Protein AF-A0A3D4NQV7-F1 (afdb_monomer_lite)

Sequence (53 aa):
NSDELTLFHAVKAAFDPSGLLNPGKNIPTLHRCAEFGAMHVHMGQLPFPELER

Foldseek 3Di:
DVVVQVVVVVVCCVVCVPCPPPNPDDDDDPCCCPVVNDQDQDPNDHPPPVDDD

Structure (mmCIF, N/CA/C/O backbone):
data_AF-A0A3D4NQV7-F1
#
_entry.id   AF-A0A3D4NQV7-F1
#
loop_
_atom_site.group_PDB
_atom_site.id
_atom_site.type_symbol
_atom_site.label_atom_id
_atom_site.label_alt_id
_atom_site.label_comp_id
_atom_site.label_asym_id
_atom_site.label_entity_id
_atom_site.label_seq_id
_atom_site.pdbx_PDB_ins_code
_atom_site.Cartn_x
_atom_site.Cartn_y
_atom_site.Cartn_z
_atom_site.occupancy
_atom_site.B_iso_or_equiv
_atom_site.auth_seq_id
_atom_site.auth_comp_id
_atom_site.auth_asym_id
_atom_site.auth_atom_id
_atom_site.pdbx_PDB_model_num
ATOM 1 N N . ASN A 1 1 ? -7.665 6.179 -13.729 1.00 67.44 1 ASN A N 1
ATOM 2 C CA . ASN A 1 1 ? -7.296 5.079 -12.817 1.00 67.44 1 ASN A CA 1
ATOM 3 C C . ASN A 1 1 ? -7.401 5.453 -11.329 1.00 67.44 1 ASN A C 1
ATOM 5 O O . ASN A 1 1 ? -6.689 4.899 -10.503 1.00 67.44 1 ASN A O 1
ATOM 9 N N . SER A 1 2 ? -8.263 6.412 -10.965 1.00 78.31 2 SER A N 1
ATOM 10 C CA . SER 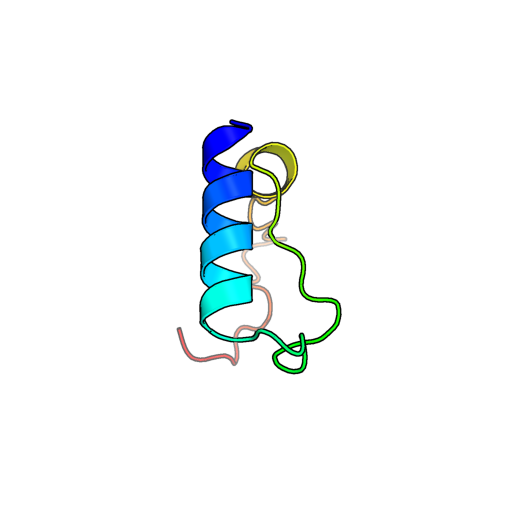A 1 2 ? -8.469 6.856 -9.574 1.00 78.31 2 SER A CA 1
ATOM 11 C C . SER A 1 2 ? -9.241 5.836 -8.742 1.00 78.31 2 SER A C 1
ATOM 13 O O . SER A 1 2 ? -8.951 5.649 -7.565 1.00 78.31 2 SER A O 1
ATOM 15 N N . ASP A 1 3 ? -10.205 5.163 -9.364 1.00 87.94 3 ASP A N 1
ATOM 16 C CA . ASP A 1 3 ? -11.171 4.318 -8.660 1.00 87.94 3 ASP A CA 1
ATOM 17 C C . ASP A 1 3 ? -10.521 3.017 -8.172 1.00 87.94 3 ASP A C 1
ATOM 19 O O . ASP A 1 3 ? -10.789 2.563 -7.062 1.00 87.94 3 ASP A O 1
ATOM 23 N N . GLU A 1 4 ? -9.584 2.475 -8.955 1.00 86.44 4 GLU A N 1
ATOM 24 C CA . GLU A 1 4 ? -8.754 1.328 -8.575 1.00 86.44 4 GLU A CA 1
ATOM 25 C C . GLU A 1 4 ? -7.887 1.637 -7.341 1.00 86.44 4 GLU A C 1
ATOM 27 O O . GLU A 1 4 ? -7.841 0.850 -6.396 1.00 86.44 4 GLU A O 1
ATOM 32 N N . LEU A 1 5 ? -7.247 2.812 -7.297 1.00 87.38 5 LEU A N 1
ATOM 33 C CA . LEU A 1 5 ? -6.444 3.226 -6.141 1.00 87.38 5 LEU A CA 1
ATOM 34 C C . LEU A 1 5 ? -7.306 3.360 -4.884 1.00 87.38 5 LEU A C 1
ATOM 36 O O . LEU A 1 5 ? -6.937 2.845 -3.828 1.00 87.38 5 LEU A O 1
ATOM 40 N N . THR A 1 6 ? -8.471 4.001 -5.002 1.00 91.44 6 THR A N 1
ATOM 41 C CA . THR A 1 6 ? -9.441 4.110 -3.905 1.00 91.44 6 THR A CA 1
ATOM 42 C C . THR A 1 6 ? -9.839 2.735 -3.372 1.00 91.44 6 THR A C 1
ATOM 44 O O . THR A 1 6 ? -9.853 2.528 -2.157 1.00 91.44 6 THR A O 1
ATOM 47 N N . LEU A 1 7 ? -10.100 1.773 -4.261 1.00 92.38 7 LEU A N 1
ATOM 48 C CA . LEU A 1 7 ? -10.444 0.411 -3.870 1.00 92.38 7 LEU A CA 1
ATOM 49 C C . LEU A 1 7 ? -9.297 -0.274 -3.115 1.00 92.38 7 LEU A C 1
ATOM 51 O O . LEU A 1 7 ? -9.527 -0.863 -2.059 1.00 92.38 7 LEU A O 1
ATOM 55 N N . PHE A 1 8 ? -8.055 -0.163 -3.593 1.00 90.25 8 PHE A N 1
ATOM 56 C CA . PHE A 1 8 ? -6.905 -0.743 -2.894 1.00 90.25 8 PHE A CA 1
ATOM 57 C C . PHE A 1 8 ? -6.688 -0.133 -1.507 1.00 90.25 8 PHE A C 1
ATOM 59 O O . PHE A 1 8 ? -6.369 -0.858 -0.561 1.00 90.25 8 PHE A O 1
ATOM 66 N N . HIS A 1 9 ? -6.904 1.175 -1.354 1.00 90.19 9 HIS A N 1
ATOM 67 C CA . HIS A 1 9 ? -6.857 1.822 -0.044 1.00 90.19 9 HIS A CA 1
ATOM 68 C C . HIS A 1 9 ? -7.954 1.295 0.889 1.00 90.19 9 HIS A C 1
ATOM 70 O O . HIS A 1 9 ? -7.666 1.014 2.053 1.00 90.19 9 HIS A O 1
ATOM 76 N N . ALA A 1 10 ? -9.174 1.095 0.381 1.00 92.75 10 ALA A N 1
ATOM 77 C CA . ALA A 1 10 ? -10.278 0.534 1.157 1.00 92.75 10 ALA A CA 1
ATOM 78 C C . ALA A 1 10 ? -9.991 -0.904 1.616 1.00 92.75 10 ALA A C 1
ATOM 80 O O . ALA A 1 10 ? -10.196 -1.230 2.784 1.00 92.75 10 ALA A O 1
ATOM 81 N N . VAL A 1 11 ? -9.443 -1.747 0.734 1.00 92.25 11 VAL A N 1
ATOM 82 C CA . VAL A 1 11 ? -9.023 -3.111 1.091 1.00 92.25 11 VAL A CA 1
ATOM 83 C C . VAL A 1 11 ? -7.932 -3.073 2.163 1.00 92.25 11 VAL A C 1
ATOM 85 O O . VAL A 1 11 ? -8.062 -3.755 3.176 1.00 92.25 11 VAL A O 1
ATOM 88 N N . LYS A 1 12 ? -6.890 -2.242 2.011 1.00 90.31 12 LYS A N 1
ATOM 89 C CA . LYS A 1 12 ? -5.844 -2.107 3.041 1.00 90.31 12 LYS A CA 1
ATOM 90 C C . LYS A 1 12 ? -6.443 -1.710 4.394 1.00 90.31 12 LYS A C 1
ATOM 92 O O . LYS A 1 12 ? -6.105 -2.327 5.396 1.00 90.31 12 LYS A O 1
ATOM 97 N N . ALA A 1 13 ? -7.348 -0.733 4.420 1.00 91.25 13 ALA A N 1
ATOM 98 C CA . ALA A 1 13 ? -7.993 -0.283 5.652 1.00 91.25 13 ALA A CA 1
ATOM 99 C C . ALA A 1 13 ? -8.881 -1.363 6.296 1.00 91.25 13 ALA A C 1
ATOM 101 O O . ALA A 1 13 ? -8.947 -1.440 7.518 1.00 91.25 13 ALA A O 1
ATOM 102 N N . ALA A 1 14 ? -9.530 -2.215 5.496 1.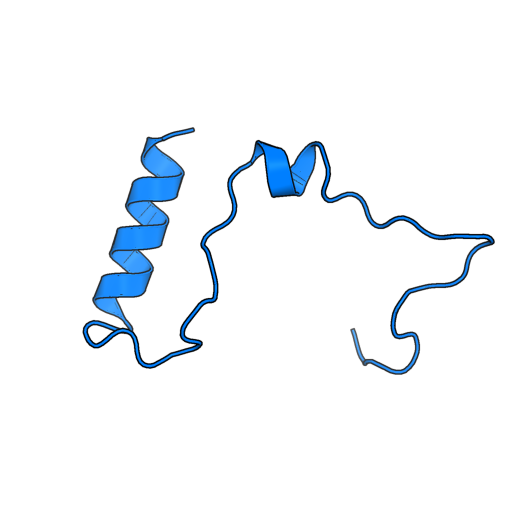00 94.69 14 ALA A N 1
ATOM 103 C CA . ALA A 1 14 ? -10.360 -3.305 6.006 1.00 94.69 14 ALA A CA 1
ATOM 104 C C . ALA A 1 14 ? -9.544 -4.395 6.727 1.00 94.69 14 ALA A C 1
ATOM 106 O O . ALA A 1 14 ? -10.028 -4.978 7.694 1.00 94.69 14 ALA A O 1
ATOM 107 N N . PHE A 1 15 ? -8.314 -4.661 6.272 1.00 92.00 15 PHE A N 1
ATOM 108 C CA . PHE A 1 15 ? -7.449 -5.716 6.821 1.00 92.00 15 PHE A CA 1
ATOM 109 C C . PHE A 1 15 ? -6.355 -5.212 7.772 1.00 92.00 15 PHE A C 1
ATOM 111 O O . PHE A 1 15 ? -5.777 -6.004 8.511 1.00 92.00 15 PHE A O 1
ATOM 118 N N . ASP A 1 16 ? -6.072 -3.911 7.774 1.00 91.88 16 ASP A N 1
ATOM 119 C CA . ASP A 1 16 ? -5.096 -3.272 8.658 1.00 91.88 16 ASP A CA 1
ATOM 120 C C . ASP A 1 16 ? -5.592 -1.882 9.107 1.00 91.88 16 ASP A C 1
ATOM 122 O O . ASP A 1 16 ? -5.034 -0.858 8.700 1.00 91.88 16 ASP A O 1
ATOM 126 N N . PRO A 1 17 ? -6.656 -1.810 9.935 1.00 90.12 17 PRO A N 1
ATOM 127 C CA . PRO A 1 17 ? -7.249 -0.531 10.336 1.00 90.12 17 PRO A CA 1
ATOM 128 C C . PRO A 1 17 ? -6.282 0.369 11.115 1.00 90.12 17 PRO A C 1
ATOM 130 O O . PRO A 1 17 ? -6.385 1.592 11.060 1.00 90.12 17 PRO A O 1
ATOM 133 N N . SER A 1 18 ? -5.344 -0.235 11.852 1.00 91.00 18 SER A N 1
ATOM 134 C CA . SER A 1 18 ? -4.323 0.465 12.634 1.00 91.00 18 SER A CA 1
ATOM 135 C C . SER A 1 18 ? -3.056 0.792 11.836 1.00 91.00 18 SER A C 1
ATOM 137 O O . SER A 1 18 ? -2.183 1.484 12.359 1.00 91.00 18 SER A O 1
ATOM 139 N N . GLY A 1 19 ? -2.941 0.335 10.584 1.00 87.38 19 GLY A N 1
ATOM 140 C CA . GLY A 1 19 ? -1.801 0.633 9.716 1.00 87.38 19 GLY A CA 1
ATOM 141 C C . GLY A 1 19 ? -0.479 0.002 10.167 1.00 87.38 19 GLY A C 1
ATOM 142 O O . GLY A 1 19 ? 0.587 0.540 9.861 1.00 87.38 19 GLY A O 1
ATOM 143 N N . LEU A 1 20 ? -0.527 -1.094 10.927 1.00 89.75 20 LEU A N 1
ATOM 144 C CA . LEU A 1 20 ? 0.652 -1.740 11.509 1.00 89.75 20 LEU A CA 1
ATOM 145 C C . LEU A 1 20 ? 1.352 -2.687 10.531 1.00 89.75 20 LEU A C 1
ATOM 147 O O . LEU A 1 20 ? 2.527 -3.008 10.717 1.00 89.75 20 LEU A O 1
ATOM 151 N N . LEU A 1 21 ? 0.662 -3.144 9.484 1.00 85.31 21 LEU A N 1
ATOM 152 C CA . LEU A 1 21 ? 1.222 -4.081 8.520 1.00 85.31 21 LEU A CA 1
ATOM 153 C C . LEU A 1 21 ? 1.969 -3.326 7.416 1.00 85.31 21 LEU A C 1
ATOM 155 O O . LEU A 1 21 ? 1.380 -2.681 6.541 1.00 85.31 21 LEU A O 1
ATOM 159 N N . ASN A 1 22 ? 3.299 -3.475 7.429 1.00 78.50 22 ASN A N 1
ATOM 160 C CA . ASN A 1 22 ? 4.232 -2.811 6.514 1.00 78.50 22 ASN A CA 1
ATOM 161 C C . ASN A 1 22 ? 4.044 -1.280 6.490 1.00 78.50 22 ASN A C 1
ATOM 163 O O . ASN A 1 22 ? 3.639 -0.721 5.460 1.00 78.50 22 ASN A O 1
ATOM 167 N N . PRO A 1 23 ? 4.330 -0.590 7.609 1.00 80.19 23 PRO A N 1
ATOM 168 C CA . PRO A 1 23 ? 4.261 0.864 7.666 1.00 80.19 23 PRO A CA 1
ATOM 169 C C . PRO A 1 23 ? 5.198 1.472 6.611 1.00 80.19 23 PRO A C 1
ATOM 171 O O . PRO A 1 23 ? 6.344 1.057 6.460 1.00 80.19 23 PRO A O 1
ATOM 174 N N . GLY A 1 24 ? 4.687 2.426 5.830 1.00 74.62 24 GLY A N 1
ATOM 175 C CA . GLY A 1 24 ? 5.421 3.052 4.723 1.00 74.62 24 GLY A CA 1
ATOM 176 C C . GLY A 1 24 ? 5.354 2.315 3.377 1.00 74.62 24 GLY A C 1
ATOM 177 O O . GLY A 1 24 ? 5.840 2.845 2.377 1.00 74.62 24 GLY A O 1
ATOM 178 N N . LYS A 1 25 ? 4.721 1.132 3.294 1.00 76.81 25 LYS A N 1
ATOM 179 C CA . LYS A 1 25 ? 4.455 0.478 2.003 1.00 76.81 25 LYS A CA 1
ATOM 180 C C . LYS A 1 25 ? 3.295 1.171 1.289 1.00 76.81 25 LYS A C 1
ATOM 182 O O . LYS A 1 25 ? 2.154 1.136 1.750 1.00 76.81 25 LYS A O 1
ATOM 187 N N . ASN A 1 26 ? 3.598 1.778 0.147 1.00 77.75 26 ASN A N 1
ATOM 188 C CA . AS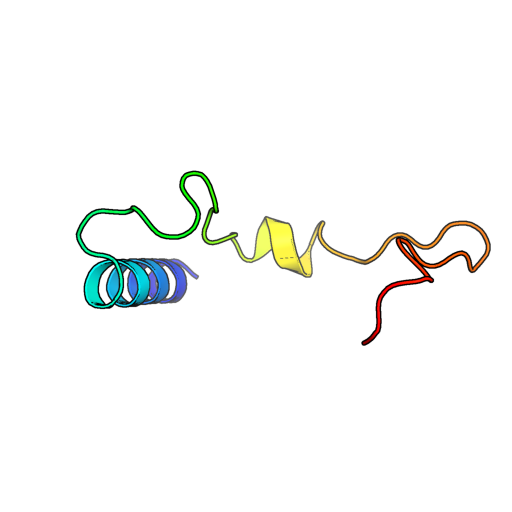N A 1 26 ? 2.629 2.517 -0.657 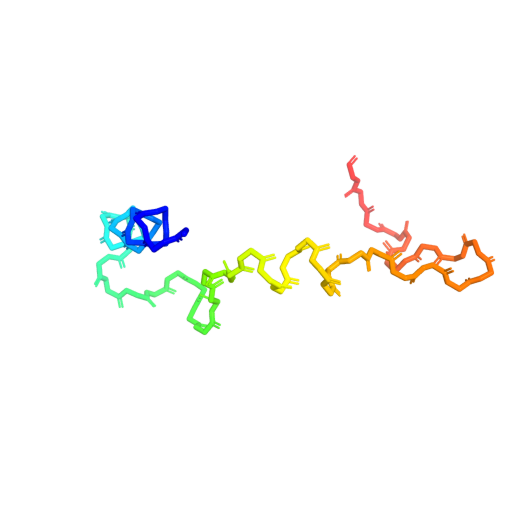1.00 77.75 26 ASN A CA 1
ATOM 189 C C . ASN A 1 26 ? 1.871 1.603 -1.625 1.00 77.75 26 ASN A C 1
ATOM 191 O O . ASN A 1 26 ? 2.437 0.643 -2.147 1.00 77.75 26 ASN A O 1
ATOM 195 N N . ILE A 1 27 ? 0.612 1.952 -1.902 1.00 85.06 27 ILE A N 1
ATOM 196 C CA . ILE A 1 27 ? -0.124 1.445 -3.064 1.00 85.06 27 ILE A CA 1
ATOM 197 C C . ILE A 1 27 ? 0.383 2.245 -4.271 1.00 85.06 27 ILE A C 1
ATOM 199 O O . ILE A 1 27 ? 0.208 3.466 -4.307 1.00 85.06 27 ILE A O 1
ATOM 203 N N . PRO A 1 28 ? 1.110 1.615 -5.206 1.00 74.81 28 PRO A N 1
ATOM 204 C CA . PRO A 1 28 ? 1.737 2.334 -6.301 1.00 74.81 28 PRO A CA 1
ATOM 205 C C . PRO A 1 28 ? 0.704 2.748 -7.354 1.00 74.81 28 PRO A C 1
ATOM 207 O O . PRO A 1 28 ? -0.310 2.086 -7.557 1.00 74.81 28 PRO A O 1
ATOM 210 N N . THR A 1 29 ? 0.975 3.852 -8.048 1.00 76.75 29 THR A N 1
ATOM 211 C CA . THR A 1 29 ? 0.172 4.281 -9.197 1.00 76.75 29 THR A CA 1
ATOM 212 C C . THR A 1 29 ? 0.599 3.532 -10.459 1.00 76.75 29 THR A C 1
ATOM 214 O O . THR A 1 29 ? 1.761 3.139 -10.590 1.00 76.75 29 THR A O 1
ATOM 217 N N . LEU A 1 30 ? -0.318 3.388 -11.423 1.00 68.75 30 LEU A N 1
ATOM 218 C CA . LEU A 1 30 ? -0.048 2.713 -12.703 1.00 68.75 30 LEU A CA 1
ATOM 219 C C . LEU A 1 30 ? 1.201 3.274 -13.408 1.00 68.75 30 LEU A C 1
ATOM 221 O O . LEU A 1 30 ? 2.042 2.515 -13.879 1.00 68.75 30 LEU A O 1
ATOM 225 N N . HIS A 1 31 ? 1.364 4.599 -13.373 1.00 70.62 31 HIS A N 1
ATOM 226 C CA . HIS A 1 31 ? 2.517 5.322 -13.912 1.00 70.62 31 HIS A CA 1
ATOM 227 C C . HIS A 1 31 ? 3.856 4.831 -13.324 1.00 70.62 31 HIS A C 1
ATOM 229 O O . HIS A 1 31 ? 4.846 4.680 -14.030 1.00 70.62 31 HIS A O 1
ATOM 235 N N . ARG A 1 32 ? 3.903 4.493 -12.029 1.00 63.91 32 ARG A N 1
ATOM 236 C CA . ARG A 1 32 ? 5.117 3.959 -11.391 1.00 63.91 32 ARG A CA 1
ATOM 237 C C . ARG A 1 32 ? 5.322 2.465 -11.677 1.00 63.91 32 ARG A C 1
ATOM 239 O O . ARG A 1 32 ? 6.462 2.021 -11.73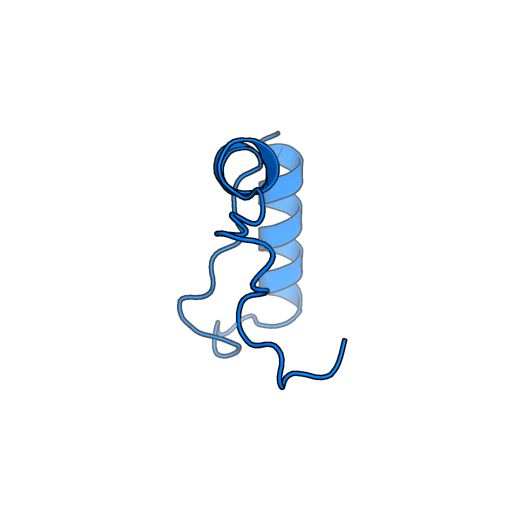9 1.00 63.91 32 ARG A O 1
ATOM 246 N N . CYS A 1 33 ? 4.246 1.697 -11.836 1.00 66.56 33 CYS A N 1
ATOM 247 C CA . CYS A 1 33 ? 4.311 0.245 -12.032 1.00 66.56 33 CYS A CA 1
ATOM 248 C C . CYS A 1 33 ? 4.597 -0.178 -13.473 1.00 66.56 33 CYS A C 1
ATOM 250 O O . CYS A 1 33 ? 5.401 -1.078 -13.685 1.00 66.56 33 CYS A O 1
ATOM 252 N N . ALA A 1 34 ? 3.933 0.437 -14.449 1.00 66.44 34 ALA A N 1
ATOM 253 C CA . ALA A 1 34 ? 3.999 0.013 -15.845 1.00 66.44 34 ALA A CA 1
ATOM 254 C C . ALA A 1 34 ? 4.914 0.908 -16.689 1.00 66.44 34 ALA A C 1
ATOM 256 O O . ALA A 1 34 ? 5.617 0.403 -17.558 1.00 66.44 34 ALA A O 1
ATOM 257 N N . GLU A 1 35 ? 4.943 2.218 -16.420 1.00 62.38 35 GLU A N 1
ATOM 258 C CA . GLU A 1 35 ? 5.687 3.169 -17.264 1.00 62.38 35 GLU A CA 1
ATOM 259 C C . GLU A 1 35 ? 7.149 3.335 -16.817 1.00 62.38 35 GLU A C 1
ATOM 261 O O . GLU A 1 35 ? 8.030 3.490 -17.658 1.00 62.38 35 GLU A O 1
ATOM 266 N N . PHE A 1 36 ? 7.435 3.208 -15.514 1.00 61.72 36 PHE A N 1
ATOM 267 C CA . PHE A 1 36 ? 8.802 3.242 -14.960 1.00 61.72 36 PHE A CA 1
ATOM 268 C C . PHE A 1 36 ? 9.232 1.959 -14.229 1.00 61.72 36 PHE A C 1
ATOM 270 O O . PHE A 1 36 ? 10.372 1.865 -13.781 1.00 61.72 36 PHE A O 1
ATOM 277 N N . GLY A 1 37 ? 8.335 0.981 -14.075 1.00 60.19 37 GLY A N 1
ATOM 278 C CA . GLY A 1 37 ? 8.549 -0.212 -13.245 1.00 60.19 37 GLY A CA 1
ATOM 279 C C . GLY A 1 37 ? 9.084 -1.438 -13.987 1.00 60.19 37 GLY A C 1
ATOM 280 O O . GLY A 1 37 ? 9.110 -2.528 -13.413 1.00 60.19 37 GLY A O 1
ATOM 281 N N . ALA A 1 38 ? 9.501 -1.295 -15.250 1.00 68.25 38 ALA A N 1
ATOM 282 C CA . ALA A 1 38 ? 10.125 -2.389 -15.983 1.00 68.25 38 ALA A CA 1
ATOM 283 C C . ALA A 1 38 ? 11.415 -2.839 -15.278 1.00 68.25 38 ALA A C 1
ATOM 285 O O . ALA A 1 38 ? 12.233 -2.023 -14.848 1.00 68.25 38 ALA A O 1
ATOM 286 N N . MET A 1 39 ? 11.605 -4.155 -15.171 1.00 70.38 39 MET A N 1
ATOM 287 C CA . MET A 1 39 ? 12.829 -4.727 -14.621 1.00 70.38 39 MET A CA 1
ATOM 288 C C . MET A 1 39 ? 14.003 -4.357 -15.528 1.00 70.38 39 MET A C 1
ATOM 290 O O . MET A 1 39 ? 14.102 -4.845 -16.653 1.00 70.38 39 MET A O 1
ATOM 294 N N . HIS A 1 40 ? 14.890 -3.490 -15.045 1.00 70.94 40 HIS A N 1
ATOM 295 C CA . HIS A 1 40 ? 16.084 -3.122 -15.789 1.00 70.94 40 HIS A CA 1
ATOM 296 C C . HIS A 1 40 ? 17.175 -4.165 -15.539 1.00 70.94 40 HIS A C 1
ATOM 298 O O . HIS A 1 40 ? 17.778 -4.219 -14.469 1.00 70.94 40 HIS A O 1
ATOM 304 N N . VAL A 1 41 ? 17.385 -5.033 -16.527 1.00 73.88 41 VAL A N 1
ATOM 305 C CA . VAL A 1 41 ? 18.392 -6.096 -16.488 1.00 73.88 41 VAL A CA 1
ATOM 306 C C . VAL A 1 41 ? 19.632 -5.605 -17.228 1.00 73.88 41 VAL A C 1
ATOM 308 O O . VAL A 1 41 ? 19.627 -5.467 -18.450 1.00 73.88 41 VAL A O 1
ATOM 311 N N . HIS A 1 42 ? 20.714 -5.353 -16.496 1.00 76.62 42 HIS A N 1
ATOM 312 C CA . HIS A 1 42 ? 22.004 -5.024 -17.098 1.00 76.62 42 HIS A CA 1
ATOM 313 C C . HIS A 1 42 ? 22.743 -6.314 -17.461 1.00 76.62 42 HIS A C 1
ATOM 315 O O . HIS A 1 42 ? 22.979 -7.156 -16.599 1.00 76.62 42 HIS A O 1
ATOM 321 N N . MET A 1 43 ? 23.126 -6.477 -18.732 1.00 83.50 43 MET A N 1
ATOM 322 C CA . MET A 1 43 ? 23.946 -7.612 -19.198 1.00 83.50 43 MET A CA 1
ATOM 323 C C . MET A 1 43 ? 23.380 -9.005 -18.842 1.00 83.50 43 MET A C 1
ATOM 325 O O . MET A 1 43 ? 24.133 -9.937 -18.570 1.00 83.50 43 MET A O 1
ATOM 329 N N . GLY A 1 44 ? 22.052 -9.158 -18.799 1.00 81.88 44 GLY A N 1
ATOM 330 C CA . GLY A 1 44 ? 21.405 -10.428 -18.438 1.00 81.88 44 GLY A CA 1
ATOM 331 C C . GLY A 1 44 ? 21.444 -10.783 -16.944 1.00 81.88 44 GLY A C 1
ATOM 332 O O . GLY A 1 44 ? 21.005 -11.869 -16.580 1.00 81.88 44 GLY A O 1
ATOM 333 N N . GLN A 1 45 ? 21.943 -9.897 -16.074 1.00 81.00 45 GLN A N 1
ATOM 334 C CA . GLN A 1 45 ? 21.991 -10.129 -14.629 1.00 81.00 45 GLN A CA 1
ATOM 335 C C . GLN A 1 45 ? 20.654 -9.774 -13.976 1.00 81.00 45 GLN A C 1
ATOM 337 O O . GLN A 1 45 ? 20.233 -8.614 -13.971 1.00 81.00 45 GLN A O 1
ATOM 342 N N . LEU A 1 46 ? 19.986 -10.785 -13.421 1.00 82.88 46 LEU A N 1
ATOM 343 C CA . LEU A 1 46 ? 18.767 -10.589 -12.646 1.00 82.88 46 LEU A CA 1
ATOM 344 C C . LEU A 1 46 ? 19.101 -9.953 -11.288 1.00 82.88 46 LEU A C 1
ATOM 346 O O . LEU A 1 46 ? 20.086 -10.349 -10.664 1.00 82.88 46 LEU A O 1
ATOM 350 N N . PRO A 1 47 ? 18.294 -8.996 -10.801 1.00 78.81 47 PRO A N 1
ATOM 351 C CA . PRO A 1 47 ? 18.424 -8.517 -9.434 1.00 78.81 47 PRO A CA 1
ATOM 352 C C . PRO A 1 47 ? 18.030 -9.629 -8.453 1.00 78.81 47 PRO A C 1
ATOM 354 O O . PRO A 1 47 ? 16.995 -10.270 -8.641 1.00 78.81 47 PRO A O 1
ATOM 357 N N . PHE A 1 48 ? 18.841 -9.815 -7.408 1.00 83.62 48 PHE A N 1
ATOM 358 C CA . PHE A 1 48 ? 18.635 -10.809 -6.342 1.00 83.62 48 PHE A CA 1
ATOM 359 C C . PHE A 1 48 ? 18.454 -12.249 -6.875 1.00 83.62 48 PHE A C 1
ATOM 361 O O . PHE A 1 48 ? 17.409 -12.866 -6.651 1.00 83.62 48 PHE A O 1
ATOM 368 N N . PRO A 1 49 ? 19.430 -12.786 -7.636 1.00 85.12 49 PRO A N 1
ATOM 369 C CA . PRO A 1 49 ? 19.320 -14.099 -8.280 1.00 85.12 49 PRO A CA 1
ATOM 370 C C . PRO A 1 49 ? 19.182 -15.272 -7.295 1.00 85.12 49 PRO A C 1
ATOM 372 O O . PRO A 1 49 ? 18.786 -16.361 -7.698 1.00 85.12 49 PRO A O 1
ATOM 375 N N . GLU A 1 50 ? 19.515 -15.065 -6.025 1.00 89.38 50 GLU A N 1
ATOM 376 C CA . GLU A 1 50 ? 19.425 -16.044 -4.944 1.00 89.38 50 GLU A CA 1
ATOM 377 C C . GLU A 1 50 ? 18.015 -16.226 -4.362 1.00 89.38 50 GLU A C 1
ATOM 379 O O . GLU A 1 50 ? 17.790 -17.176 -3.613 1.00 89.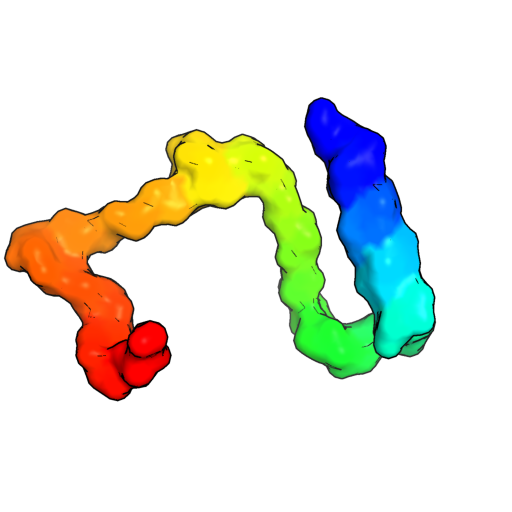38 50 GLU A O 1
ATOM 384 N N . LEU A 1 51 ? 17.072 -15.329 -4.667 1.00 87.56 51 LEU A N 1
ATOM 385 C CA . LEU A 1 51 ? 15.700 -15.433 -4.173 1.00 87.56 51 LEU A CA 1
ATOM 386 C C . LEU A 1 51 ? 14.904 -16.449 -5.003 1.00 87.56 51 LEU A C 1
ATOM 388 O O . LEU A 1 51 ? 14.847 -16.352 -6.229 1.00 87.56 51 LEU A O 1
ATOM 392 N N . GLU A 1 52 ? 14.243 -17.394 -4.332 1.00 76.75 52 GLU A N 1
ATOM 393 C CA . GLU A 1 52 ? 13.287 -18.310 -4.970 1.00 76.75 52 GLU A CA 1
ATOM 394 C C . GLU A 1 52 ? 12.094 -17.525 -5.553 1.00 76.75 52 GLU A C 1
ATOM 396 O O . GLU A 1 52 ? 11.636 -16.542 -4.960 1.00 76.75 52 GLU A O 1
ATOM 401 N N . ARG A 1 53 ? 11.607 -17.931 -6.735 1.00 78.25 53 ARG A N 1
ATOM 402 C CA . ARG A 1 53 ? 10.546 -17.245 -7.493 1.00 78.25 53 ARG A CA 1
ATOM 403 C C . ARG A 1 53 ? 9.409 -18.177 -7.866 1.00 78.25 53 ARG A C 1
ATOM 405 O O . ARG A 1 53 ? 9.705 -19.343 -8.205 1.00 78.25 53 ARG A O 1
#

Secondary structure (DSSP, 8-state):
-HHHHHHHHHHHHHH-TT--SSTT-----HIIIIIS-S---BTTB-SSTTS--

pLDDT: mean 80.65, std 9.53, range [60.19, 94.69]

Radius of gyration: 15.3 Å; chains: 1; bounding box: 35×25×32 Å